Protein AF-A0A8T2J9S4-F1 (afdb_monomer)

InterPro domains:
  IPR022879 V-type ATP synthase regulatory subunit B/beta [PTHR43389] (1-87)
  IPR055190 ATP synthase A/B type, C-terminal domain [PF22919] (1-82)

Radius of gyration: 14.93 Å; Cα contacts (8 Å, |Δi|>4): 48; chains: 1; bounding box: 46×27×33 Å

Structure (mmCIF, N/CA/C/O backbone):
data_AF-A0A8T2J9S4-F1
#
_entry.id   AF-A0A8T2J9S4-F1
#
loop_
_atom_site.group_PDB
_atom_site.id
_atom_site.type_symbol
_atom_site.label_atom_id
_atom_site.label_alt_id
_atom_site.label_comp_id
_atom_site.label_asym_id
_atom_site.label_entity_id
_atom_site.label_seq_id
_atom_site.pdbx_PDB_ins_code
_atom_site.Cartn_x
_atom_site.Cartn_y
_atom_site.Cartn_z
_atom_site.occupancy
_atom_site.B_iso_or_equiv
_atom_site.auth_seq_id
_atom_site.auth_comp_id
_atom_site.auth_asym_id
_atom_site.auth_atom_id
_atom_site.pdbx_PDB_model_num
ATOM 1 N N . TYR A 1 1 ? 1.971 -7.726 3.316 1.00 58.12 1 TYR A N 1
ATOM 2 C CA . TYR A 1 1 ? 3.423 -7.905 3.538 1.00 58.12 1 TYR A CA 1
ATOM 3 C C . TYR A 1 1 ? 4.204 -8.039 2.231 1.00 58.12 1 TYR A C 1
ATOM 5 O O . TYR A 1 1 ? 5.076 -7.220 1.997 1.00 58.12 1 TYR A O 1
ATOM 13 N N . ALA A 1 2 ? 3.870 -8.985 1.341 1.00 69.00 2 ALA A N 1
ATOM 14 C CA . ALA A 1 2 ? 4.633 -9.205 0.101 1.00 69.00 2 ALA A CA 1
ATOM 15 C C . ALA A 1 2 ? 4.769 -7.966 -0.810 1.00 69.00 2 ALA A C 1
ATOM 17 O O . ALA A 1 2 ? 5.887 -7.609 -1.155 1.00 69.00 2 ALA A O 1
ATOM 18 N N . CYS A 1 3 ? 3.674 -7.264 -1.126 1.00 69.44 3 CYS A N 1
ATOM 19 C CA . CYS A 1 3 ? 3.738 -6.070 -1.987 1.00 69.44 3 CYS A CA 1
ATOM 20 C C . CYS A 1 3 ? 4.520 -4.910 -1.352 1.00 69.44 3 CYS A C 1
ATOM 22 O O . CYS A 1 3 ? 5.142 -4.128 -2.056 1.00 69.44 3 CYS A O 1
ATOM 24 N N . TYR A 1 4 ? 4.515 -4.818 -0.019 1.00 72.94 4 TYR A N 1
ATOM 25 C CA . TYR A 1 4 ? 5.266 -3.799 0.714 1.00 72.94 4 TYR A CA 1
ATOM 26 C C . TYR A 1 4 ? 6.774 -4.085 0.699 1.00 72.94 4 TYR A C 1
ATOM 28 O O . TYR A 1 4 ? 7.568 -3.177 0.484 1.00 72.94 4 TYR A O 1
ATOM 36 N N . ALA A 1 5 ? 7.170 -5.351 0.875 1.00 78.12 5 ALA A N 1
ATOM 37 C CA . ALA A 1 5 ? 8.571 -5.758 0.783 1.00 78.12 5 ALA A CA 1
ATOM 38 C C . ALA A 1 5 ? 9.133 -5.525 -0.628 1.00 78.12 5 ALA A C 1
ATOM 40 O O . ALA A 1 5 ? 10.200 -4.937 -0.763 1.00 78.12 5 ALA A O 1
ATOM 41 N N . ILE A 1 6 ? 8.374 -5.905 -1.664 1.00 79.62 6 ILE A N 1
ATOM 42 C CA . ILE A 1 6 ? 8.740 -5.651 -3.064 1.00 79.62 6 ILE A CA 1
ATOM 43 C C . ILE A 1 6 ? 8.834 -4.142 -3.316 1.00 79.62 6 ILE A C 1
ATOM 45 O O . ILE A 1 6 ? 9.844 -3.677 -3.821 1.00 79.62 6 ILE A O 1
ATOM 49 N N . GLY A 1 7 ? 7.846 -3.352 -2.884 1.00 81.06 7 GLY A N 1
ATOM 50 C CA . GLY A 1 7 ? 7.878 -1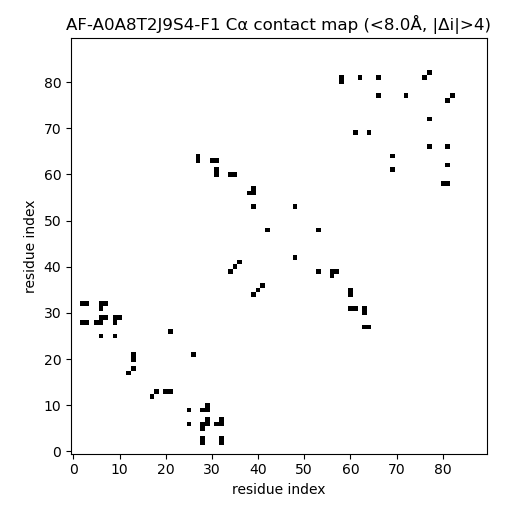.899 -3.067 1.00 81.06 7 GLY A CA 1
ATOM 51 C C . GLY A 1 7 ? 9.066 -1.209 -2.384 1.00 81.06 7 GLY A C 1
ATOM 52 O O . GLY A 1 7 ? 9.617 -0.272 -2.952 1.00 81.06 7 GLY A O 1
ATOM 53 N N . LYS A 1 8 ? 9.509 -1.673 -1.204 1.00 81.12 8 LYS A N 1
ATOM 54 C CA . LYS A 1 8 ? 10.727 -1.161 -0.542 1.00 81.12 8 LYS A CA 1
ATOM 55 C C . LYS A 1 8 ? 11.995 -1.494 -1.333 1.00 81.12 8 LYS A C 1
ATOM 57 O O . LYS A 1 8 ? 12.865 -0.635 -1.450 1.00 81.12 8 LYS A O 1
ATOM 62 N N . ASP A 1 9 ? 12.089 -2.708 -1.8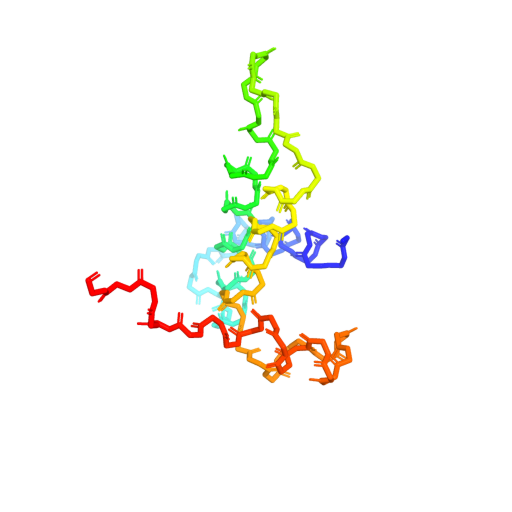71 1.00 83.38 9 ASP A N 1
ATOM 63 C CA . ASP A 1 9 ? 13.230 -3.143 -2.686 1.00 83.38 9 ASP A CA 1
ATOM 64 C C . ASP A 1 9 ? 13.302 -2.349 -3.997 1.00 83.38 9 ASP A C 1
ATOM 66 O O . ASP A 1 9 ? 14.329 -1.763 -4.329 1.00 83.38 9 ASP A O 1
ATOM 70 N N . VAL A 1 10 ? 12.155 -2.186 -4.658 1.00 83.88 10 VAL A N 1
ATOM 71 C CA . VAL A 1 10 ? 11.994 -1.362 -5.860 1.00 83.88 10 VAL A CA 1
ATOM 72 C C . VAL A 1 10 ? 12.298 0.114 -5.582 1.00 83.88 10 VAL A C 1
ATOM 74 O O . VAL A 1 10 ? 12.922 0.786 -6.400 1.00 83.88 10 VAL A O 1
ATOM 77 N N . GLN A 1 11 ? 11.919 0.641 -4.414 1.00 84.44 11 GLN A N 1
ATOM 78 C CA . GLN A 1 11 ? 12.263 2.005 -4.006 1.00 84.44 11 GLN A CA 1
ATOM 79 C C . GLN A 1 11 ? 13.772 2.192 -3.821 1.00 84.44 11 GLN A C 1
ATOM 81 O O . GLN A 1 11 ? 14.315 3.215 -4.243 1.00 84.44 11 GLN A O 1
ATOM 86 N N . ALA A 1 12 ? 14.451 1.216 -3.216 1.00 85.62 12 ALA A N 1
ATOM 87 C CA . ALA A 1 12 ? 15.904 1.227 -3.101 1.00 85.62 12 ALA A CA 1
ATOM 88 C C . ALA A 1 12 ? 16.566 1.113 -4.483 1.00 85.62 12 ALA A C 1
ATOM 90 O O . ALA A 1 12 ? 17.479 1.877 -4.788 1.00 85.62 12 ALA A O 1
ATOM 91 N N . MET A 1 13 ? 16.053 0.233 -5.346 1.00 83.75 13 MET A N 1
ATOM 92 C CA . MET A 1 13 ? 16.515 0.073 -6.722 1.00 83.75 13 MET A CA 1
ATOM 93 C C . MET A 1 13 ? 16.366 1.383 -7.504 1.00 83.75 13 MET A C 1
ATOM 95 O O . MET A 1 13 ? 17.346 1.871 -8.059 1.00 83.75 13 MET A O 1
ATOM 99 N N . LYS A 1 14 ? 15.204 2.042 -7.438 1.00 84.88 14 LYS A N 1
ATOM 100 C CA . LYS A 1 14 ? 14.968 3.365 -8.037 1.00 84.88 14 LYS A CA 1
ATOM 101 C C . LYS A 1 14 ? 15.995 4.409 -7.606 1.00 84.88 14 LYS A C 1
ATOM 103 O O . LYS A 1 14 ? 16.441 5.195 -8.437 1.00 84.88 14 LYS A O 1
ATOM 108 N N . ALA A 1 15 ? 16.364 4.436 -6.327 1.00 84.38 15 ALA A N 1
ATOM 109 C CA . ALA A 1 15 ? 17.350 5.386 -5.817 1.00 84.38 15 ALA A CA 1
ATOM 110 C C . ALA A 1 15 ? 18.774 5.121 -6.345 1.00 84.38 15 ALA A C 1
ATOM 112 O O . ALA A 1 15 ? 19.582 6.045 -6.379 1.00 84.38 15 ALA A O 1
ATOM 113 N N . VAL A 1 16 ? 19.078 3.883 -6.754 1.00 86.44 16 VAL A N 1
ATOM 114 C CA . VAL A 1 16 ? 20.404 3.462 -7.236 1.00 86.44 16 VAL A CA 1
ATOM 115 C C . VAL A 1 16 ? 20.519 3.527 -8.762 1.00 86.44 16 VAL A C 1
ATOM 117 O O . VAL A 1 16 ? 21.501 4.065 -9.264 1.00 86.44 16 VAL A O 1
ATOM 120 N N . VAL A 1 17 ? 19.545 2.984 -9.503 1.00 83.00 17 VAL A N 1
ATOM 121 C CA . VAL A 1 17 ? 19.583 2.883 -10.979 1.00 83.00 17 VAL A CA 1
ATOM 122 C C . VAL A 1 17 ? 18.768 3.958 -11.710 1.00 83.00 17 VAL A C 1
ATOM 124 O O . VAL A 1 17 ? 18.944 4.123 -12.913 1.00 83.00 17 VAL A O 1
ATOM 127 N N . GLY A 1 18 ? 17.932 4.729 -11.005 1.00 79.50 18 GLY A N 1
ATOM 128 C CA . GLY A 1 18 ? 17.108 5.795 -11.588 1.00 79.50 18 GLY A CA 1
ATOM 129 C C . GLY A 1 18 ? 15.742 5.322 -12.097 1.00 79.50 18 GLY A C 1
ATOM 130 O O . GLY A 1 18 ? 15.506 4.130 -12.279 1.00 79.50 18 GLY A O 1
ATOM 131 N N . GLU A 1 19 ? 14.819 6.272 -12.306 1.00 77.06 19 GLU A N 1
ATOM 132 C CA . GLU A 1 19 ? 13.410 5.992 -12.648 1.00 77.06 19 GLU A CA 1
ATOM 133 C C . GLU A 1 19 ? 13.238 5.300 -14.018 1.00 77.06 19 GLU A C 1
ATOM 135 O O . GLU A 1 19 ? 12.286 4.558 -14.232 1.00 77.06 19 GLU A O 1
ATOM 140 N N . GLU A 1 20 ? 14.202 5.491 -14.918 1.00 78.56 20 GLU A N 1
ATOM 141 C CA . GLU A 1 20 ? 14.185 4.982 -16.295 1.00 78.56 20 GLU A CA 1
ATOM 142 C C . GLU A 1 20 ? 14.494 3.480 -16.403 1.00 78.56 20 GLU A C 1
ATOM 144 O O . GLU A 1 20 ? 14.171 2.855 -17.410 1.00 78.56 20 GLU A O 1
ATOM 149 N N . ALA A 1 21 ? 15.112 2.890 -15.375 1.00 81.69 21 ALA A N 1
ATOM 150 C CA . ALA A 1 21 ? 15.458 1.468 -15.344 1.00 81.69 21 ALA A CA 1
ATOM 151 C C . ALA A 1 21 ? 14.323 0.576 -14.807 1.00 81.69 21 ALA A C 1
ATOM 153 O O . ALA A 1 21 ? 14.463 -0.647 -14.790 1.00 81.69 21 ALA A O 1
ATOM 154 N N . LEU A 1 22 ? 13.221 1.172 -14.339 1.00 80.75 22 LEU A N 1
ATOM 155 C CA . LEU A 1 22 ? 12.118 0.444 -13.715 1.00 80.75 22 LEU A CA 1
ATOM 156 C C . LEU A 1 22 ? 11.095 -0.027 -14.740 1.00 80.75 22 LEU A C 1
ATOM 158 O O . LEU A 1 22 ? 10.761 0.673 -15.697 1.00 80.75 22 LEU A O 1
ATOM 162 N N . THR A 1 23 ? 10.553 -1.218 -14.503 1.00 83.62 23 THR A N 1
ATOM 163 C CA . THR A 1 23 ? 9.460 -1.747 -15.316 1.00 83.62 23 THR A CA 1
ATOM 164 C C . THR A 1 23 ? 8.125 -1.106 -14.934 1.00 83.62 23 THR A C 1
ATOM 166 O O . THR A 1 23 ? 7.970 -0.490 -13.878 1.00 83.62 23 THR A O 1
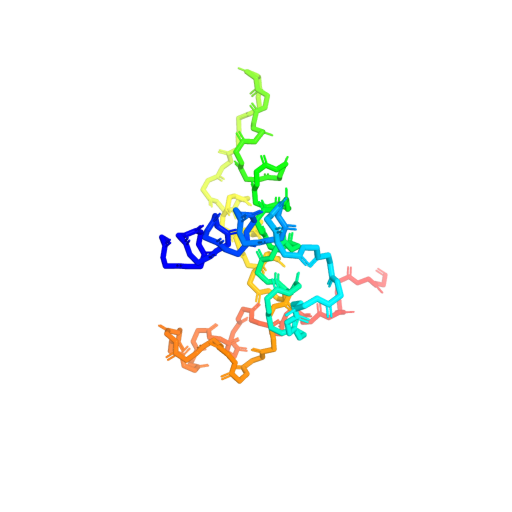ATOM 169 N N . SER A 1 24 ? 7.116 -1.264 -15.790 1.00 82.44 24 SER A N 1
ATOM 170 C CA . SER A 1 24 ? 5.761 -0.785 -15.499 1.00 82.44 24 SER A CA 1
ATOM 171 C C . SER A 1 24 ? 5.201 -1.386 -14.202 1.00 82.44 24 SER A C 1
ATOM 173 O O . SER A 1 24 ? 4.536 -0.685 -13.443 1.00 82.44 24 SER A O 1
ATOM 175 N N . ASP A 1 25 ? 5.516 -2.651 -13.913 1.00 82.50 25 ASP A N 1
ATOM 176 C CA . ASP A 1 25 ? 5.146 -3.317 -12.663 1.00 82.50 25 ASP A CA 1
ATOM 177 C C . ASP A 1 25 ? 5.843 -2.690 -11.448 1.00 82.50 25 ASP A C 1
ATOM 179 O O . ASP A 1 25 ? 5.206 -2.438 -10.424 1.00 82.50 25 ASP A O 1
ATOM 183 N N . ASP A 1 26 ? 7.134 -2.379 -11.560 1.00 83.38 26 ASP A N 1
ATOM 184 C CA . ASP A 1 26 ? 7.901 -1.725 -10.496 1.00 83.38 26 ASP A CA 1
ATOM 185 C C . ASP A 1 26 ? 7.340 -0.339 -10.146 1.00 83.38 26 ASP A C 1
ATOM 187 O O . ASP A 1 26 ? 7.200 0.015 -8.970 1.00 83.38 26 ASP A O 1
ATOM 191 N N . LEU A 1 27 ? 6.952 0.437 -11.160 1.00 83.44 27 LEU A N 1
ATOM 192 C CA . LEU A 1 27 ? 6.303 1.734 -10.965 1.00 83.44 27 LEU A CA 1
ATOM 193 C C . LEU A 1 27 ? 4.971 1.595 -10.212 1.00 83.44 27 LEU A C 1
ATOM 195 O O . LEU A 1 27 ? 4.690 2.397 -9.318 1.00 83.44 27 LEU A O 1
ATOM 199 N N . LEU A 1 28 ? 4.188 0.548 -10.497 1.00 84.25 28 LEU A N 1
ATOM 200 C CA . LEU A 1 28 ? 2.960 0.242 -9.754 1.00 84.25 28 LEU A CA 1
ATOM 201 C C . LEU A 1 28 ? 3.253 -0.109 -8.290 1.00 84.25 28 LEU A C 1
ATOM 203 O O . LEU A 1 28 ? 2.551 0.367 -7.396 1.00 84.25 28 LEU A O 1
ATOM 207 N N . TYR A 1 29 ? 4.302 -0.893 -8.014 1.00 83.69 29 TYR A N 1
ATOM 208 C CA . TYR A 1 29 ? 4.717 -1.200 -6.639 1.00 83.69 29 TYR A CA 1
ATOM 209 C C . TYR A 1 29 ? 5.175 0.042 -5.872 1.00 83.69 29 TYR A C 1
ATOM 211 O O . TYR A 1 29 ? 4.853 0.182 -4.690 1.00 83.69 29 TYR A O 1
ATOM 219 N N . LEU A 1 30 ? 5.887 0.953 -6.532 1.00 85.00 30 LEU A N 1
ATOM 220 C CA . LEU A 1 30 ? 6.292 2.242 -5.972 1.00 85.00 30 LEU A CA 1
ATOM 221 C C . LEU A 1 30 ? 5.095 3.134 -5.642 1.00 85.00 30 LEU A C 1
ATOM 223 O O . LEU A 1 30 ? 5.034 3.697 -4.546 1.00 85.00 30 LEU A O 1
ATOM 227 N N . GLU A 1 31 ? 4.140 3.253 -6.566 1.00 84.44 31 GLU A N 1
ATOM 228 C CA . GLU A 1 31 ? 2.925 4.034 -6.339 1.00 84.44 31 GLU A CA 1
ATOM 229 C C . GLU A 1 31 ? 2.096 3.432 -5.198 1.00 84.44 31 GLU A C 1
ATOM 231 O O . GLU A 1 31 ? 1.663 4.151 -4.292 1.00 84.44 31 GLU A O 1
ATOM 236 N N . PHE A 1 32 ? 1.940 2.106 -5.192 1.00 85.44 32 PHE A N 1
ATOM 237 C CA . PHE A 1 32 ? 1.300 1.385 -4.099 1.00 85.44 32 PHE A CA 1
ATOM 238 C C . PHE A 1 32 ? 1.984 1.675 -2.763 1.00 85.44 32 PHE A C 1
ATOM 240 O O . PHE A 1 32 ? 1.295 1.980 -1.792 1.00 85.44 32 PHE A O 1
ATOM 247 N N . LEU A 1 33 ? 3.318 1.615 -2.703 1.00 84.31 33 LEU A N 1
ATOM 248 C CA . LEU A 1 33 ? 4.072 1.862 -1.476 1.00 84.31 33 LEU A CA 1
ATOM 249 C C . LEU A 1 33 ? 3.841 3.288 -0.961 1.00 84.31 33 LEU A C 1
ATOM 251 O O . LEU A 1 33 ? 3.519 3.463 0.213 1.00 84.31 33 LEU A O 1
ATOM 255 N N . GLN A 1 34 ? 3.931 4.297 -1.833 1.00 84.50 34 GLN A N 1
ATOM 256 C CA . GLN A 1 34 ? 3.691 5.687 -1.439 1.00 84.50 34 GLN A CA 1
ATOM 257 C C . GLN A 1 34 ? 2.270 5.909 -0.926 1.00 84.50 34 GLN A C 1
ATOM 259 O O . GLN A 1 34 ? 2.079 6.566 0.101 1.00 84.50 34 GLN A O 1
ATOM 264 N N . LYS A 1 35 ? 1.263 5.382 -1.633 1.00 84.44 35 LYS A N 1
ATOM 265 C CA . LYS A 1 35 ? -0.129 5.506 -1.193 1.00 84.44 35 LYS A CA 1
ATOM 266 C C . LYS A 1 35 ? -0.382 4.703 0.079 1.00 84.44 35 LYS A C 1
ATOM 268 O O . LYS A 1 35 ? -1.134 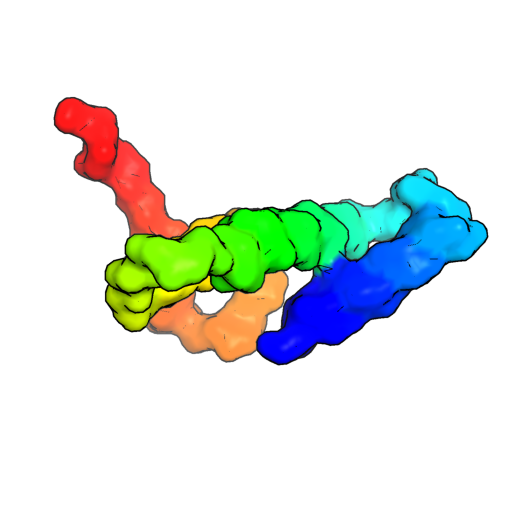5.157 0.929 1.00 84.44 35 LYS A O 1
ATOM 273 N N . PHE A 1 36 ? 0.274 3.564 0.272 1.00 83.38 36 PHE A N 1
ATOM 274 C CA . PHE A 1 36 ? 0.189 2.802 1.515 1.00 83.38 36 PHE A CA 1
ATOM 275 C C . PHE A 1 36 ? 0.798 3.581 2.692 1.00 83.38 36 PHE A C 1
ATOM 277 O O . PHE A 1 36 ? 0.143 3.740 3.717 1.00 83.38 36 PHE A O 1
ATOM 284 N N . GLU A 1 37 ? 1.999 4.150 2.559 1.00 82.62 37 GLU A N 1
ATOM 285 C CA . GLU A 1 37 ? 2.605 4.947 3.637 1.00 82.62 37 GLU A CA 1
ATOM 286 C C . GLU A 1 37 ? 1.770 6.207 3.953 1.00 82.62 37 GLU A C 1
ATOM 288 O O . GLU A 1 37 ? 1.534 6.516 5.121 1.00 82.62 37 GLU A O 1
ATOM 293 N N . LYS A 1 38 ? 1.237 6.897 2.936 1.00 81.50 38 LYS A N 1
ATOM 294 C CA . LYS A 1 38 ? 0.420 8.108 3.137 1.00 81.50 38 LYS A CA 1
ATOM 295 C C . LYS A 1 38 ? -1.013 7.850 3.584 1.00 81.50 38 LYS A C 1
ATOM 297 O O . LYS A 1 38 ? -1.559 8.655 4.322 1.00 81.50 38 LYS A O 1
ATOM 302 N N . SER A 1 39 ? -1.660 6.803 3.089 1.00 76.06 39 SER A N 1
ATOM 303 C CA . SER A 1 39 ? -3.085 6.573 3.338 1.00 76.06 39 SER A CA 1
ATOM 304 C C . SER A 1 39 ? -3.320 5.498 4.378 1.00 76.06 39 SER A C 1
ATOM 306 O O . SER A 1 39 ? -4.304 5.607 5.093 1.00 76.06 39 SER A O 1
ATOM 308 N N . PHE A 1 40 ? -2.462 4.483 4.487 1.00 74.00 40 PHE A N 1
ATOM 309 C CA . PHE A 1 40 ? -2.627 3.383 5.441 1.00 74.00 40 PHE A CA 1
ATOM 310 C C . PHE A 1 40 ? -1.852 3.626 6.742 1.00 74.00 40 PHE A C 1
ATOM 312 O O . PHE A 1 40 ? -2.420 3.446 7.813 1.00 74.00 40 PHE A O 1
ATOM 319 N N . ILE A 1 41 ? -0.587 4.062 6.661 1.00 75.69 41 ILE A N 1
ATOM 320 C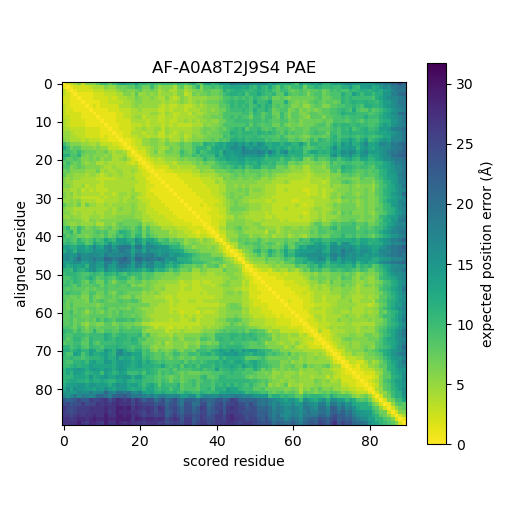 CA . ILE A 1 41 ? 0.263 4.281 7.848 1.00 75.69 41 ILE A CA 1
ATOM 321 C C . ILE A 1 41 ? 0.009 5.644 8.493 1.00 75.69 41 ILE A C 1
ATOM 323 O O . ILE A 1 41 ? -0.008 5.733 9.719 1.00 75.69 41 ILE A O 1
ATOM 327 N N . ALA A 1 42 ? -0.197 6.701 7.700 1.00 71.75 42 ALA A N 1
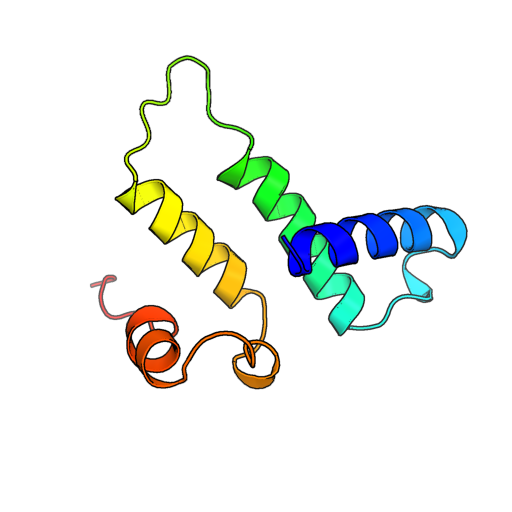ATOM 328 C CA . ALA A 1 42 ? -0.496 8.025 8.241 1.00 71.75 42 ALA A CA 1
ATOM 329 C C . ALA A 1 42 ? -1.949 8.104 8.752 1.00 71.75 42 ALA A C 1
ATOM 331 O O . ALA A 1 42 ? -2.819 8.731 8.153 1.00 71.75 42 ALA A O 1
ATOM 332 N N . GLN A 1 43 ? -2.214 7.438 9.873 1.00 71.50 43 GLN A N 1
ATOM 333 C CA . GLN A 1 43 ? -3.334 7.753 10.750 1.00 71.50 43 GLN A CA 1
ATOM 334 C C . GLN A 1 43 ? -2.904 8.896 11.668 1.00 71.50 43 GLN A C 1
ATOM 336 O O . GLN A 1 43 ? -1.843 8.849 12.295 1.00 71.50 43 GLN A O 1
ATOM 341 N N . GLY A 1 44 ? -3.715 9.951 11.728 1.00 70.88 44 GLY A N 1
ATOM 342 C CA . GLY A 1 44 ? -3.509 11.014 12.703 1.00 70.88 44 GLY A CA 1
ATOM 343 C C . GLY A 1 44 ? -3.681 10.474 14.130 1.00 70.88 44 GLY A C 1
ATOM 344 O O . GLY A 1 44 ? -4.447 9.537 14.339 1.00 70.88 44 GLY A O 1
ATOM 345 N N . PRO A 1 45 ? -3.040 11.078 15.143 1.00 65.25 45 PRO A N 1
ATOM 346 C CA . PRO A 1 45 ? -3.181 10.657 16.544 1.00 65.25 45 PRO A CA 1
ATOM 347 C C . PRO A 1 45 ? -4.622 10.745 17.090 1.00 65.25 45 PRO A C 1
ATOM 349 O O . PRO A 1 45 ? -4.901 10.208 18.156 1.00 65.25 45 PRO A O 1
ATOM 352 N N . TYR A 1 46 ? -5.531 11.400 16.361 1.00 72.12 46 TYR A N 1
ATOM 353 C CA . TYR A 1 46 ? -6.962 11.513 16.667 1.00 72.12 46 TYR A CA 1
ATOM 354 C C . TYR A 1 46 ? -7.859 10.786 15.649 1.00 72.12 46 TYR A C 1
ATOM 356 O O . TYR A 1 46 ? -9.081 10.901 15.710 1.00 72.12 46 TYR A O 1
ATOM 364 N N . ASP A 1 47 ? -7.266 10.065 14.697 1.00 66.00 47 ASP A N 1
ATOM 365 C CA . ASP A 1 47 ? -7.981 9.411 13.606 1.00 66.00 47 ASP A CA 1
ATOM 366 C C . ASP A 1 47 ? -8.416 8.013 14.059 1.00 66.00 47 ASP A C 1
ATOM 368 O O . ASP A 1 47 ? -7.660 7.042 14.008 1.00 66.00 47 ASP A O 1
ATOM 372 N N . ASN A 1 48 ? -9.641 7.919 14.577 1.00 68.81 48 ASN A N 1
ATOM 373 C CA . ASN A 1 48 ? -10.182 6.672 15.108 1.00 68.81 48 ASN A CA 1
ATOM 374 C C . ASN A 1 48 ? -10.781 5.829 13.972 1.00 68.81 48 ASN A C 1
ATOM 376 O O . ASN A 1 48 ? -11.995 5.666 13.860 1.00 68.81 48 ASN A O 1
ATOM 380 N N . ARG A 1 49 ? -9.912 5.339 13.087 1.00 74.94 49 ARG A N 1
ATOM 381 C CA . ARG A 1 49 ? -10.318 4.541 11.927 1.00 74.94 49 ARG A CA 1
ATOM 382 C C . ARG A 1 49 ? -10.848 3.184 12.340 1.00 74.94 49 ARG A C 1
ATOM 384 O O . ARG A 1 49 ? -10.212 2.434 13.082 1.00 74.94 49 ARG A O 1
ATOM 391 N N . THR A 1 50 ? -11.986 2.826 11.768 1.00 80.25 50 THR A N 1
ATOM 392 C CA . THR A 1 50 ? -12.558 1.496 11.964 1.00 80.25 50 THR A CA 1
ATOM 393 C C . THR A 1 50 ? -11.834 0.443 11.114 1.00 80.25 50 THR A C 1
ATOM 395 O O . THR A 1 50 ? -11.154 0.743 10.125 1.00 80.25 50 THR A O 1
ATOM 398 N N . VAL A 1 51 ? -12.001 -0.834 11.477 1.00 80.06 51 VAL A N 1
ATOM 399 C CA . VAL A 1 51 ? -11.472 -1.967 10.692 1.00 80.06 51 VAL A CA 1
ATOM 400 C C . VAL A 1 51 ? -12.009 -1.940 9.254 1.00 80.06 51 VAL A C 1
ATOM 402 O O . VAL A 1 51 ? -11.273 -2.260 8.324 1.00 80.06 51 VAL A O 1
ATOM 405 N N . TYR A 1 52 ? -13.254 -1.494 9.056 1.00 80.25 52 TYR A N 1
ATOM 406 C CA . TYR A 1 52 ? -13.884 -1.380 7.739 1.00 80.25 52 TYR A CA 1
ATOM 407 C C . TYR A 1 52 ? -13.248 -0.299 6.865 1.00 80.25 52 TYR A C 1
ATOM 409 O O . TYR A 1 52 ? -12.965 -0.560 5.702 1.00 80.25 52 TYR A O 1
ATOM 417 N N . GLU A 1 53 ? -12.960 0.883 7.414 1.00 80.56 53 GLU A N 1
ATOM 418 C CA . GLU A 1 53 ? -12.262 1.943 6.670 1.00 80.56 53 GLU A CA 1
ATOM 419 C C . GLU A 1 53 ? -10.840 1.525 6.300 1.00 80.56 53 GLU A C 1
ATOM 421 O O . GLU A 1 53 ? -10.373 1.765 5.189 1.00 80.56 53 GLU A O 1
ATOM 426 N N . THR A 1 54 ? -10.160 0.834 7.214 1.00 81.44 54 THR A N 1
ATOM 427 C CA . THR A 1 54 ? -8.815 0.305 6.965 1.00 81.44 54 THR A CA 1
ATOM 428 C C . THR A 1 54 ? -8.829 -0.753 5.855 1.00 81.44 54 THR A C 1
ATOM 430 O O . THR A 1 54 ? -7.969 -0.740 4.972 1.00 81.44 54 THR A O 1
ATOM 433 N N . LEU A 1 55 ? -9.826 -1.645 5.859 1.00 81.62 55 LEU A N 1
ATOM 434 C CA . LEU A 1 55 ? -10.066 -2.604 4.777 1.00 81.62 55 LEU A CA 1
ATOM 4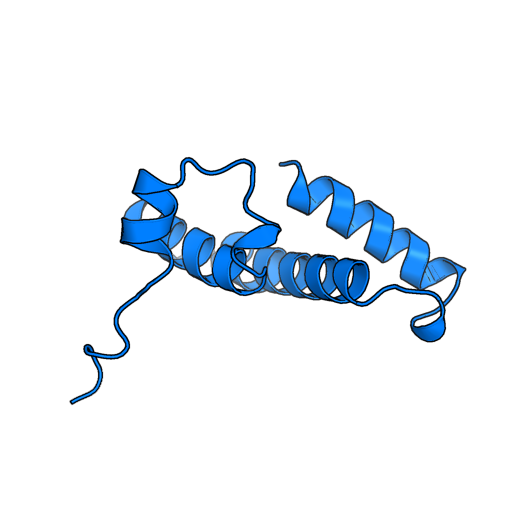35 C C . LEU A 1 55 ? -10.376 -1.898 3.455 1.00 81.62 55 LEU A C 1
ATOM 437 O O . LEU A 1 55 ? -9.851 -2.307 2.421 1.00 81.62 55 LEU A O 1
ATOM 441 N N . ASP A 1 56 ? -11.176 -0.832 3.481 1.00 81.56 56 ASP A N 1
ATOM 442 C CA . ASP A 1 56 ? -11.541 -0.079 2.284 1.00 81.56 56 ASP A CA 1
ATOM 443 C C . ASP A 1 56 ? -10.326 0.555 1.606 1.00 81.56 56 ASP A C 1
ATOM 445 O O . ASP A 1 56 ? -10.128 0.411 0.399 1.00 81.56 56 ASP A O 1
ATOM 449 N N . ILE A 1 57 ? -9.462 1.182 2.405 1.00 82.38 57 ILE A N 1
ATOM 450 C CA . ILE A 1 57 ? -8.197 1.755 1.942 1.00 82.38 57 ILE A CA 1
ATOM 451 C C . ILE A 1 57 ? -7.295 0.648 1.397 1.00 82.38 57 ILE A C 1
ATOM 453 O O . ILE A 1 57 ? -6.716 0.797 0.324 1.00 82.38 57 ILE A O 1
ATOM 457 N N . GLY A 1 58 ? -7.218 -0.498 2.080 1.00 80.94 58 GLY A N 1
ATOM 458 C CA . GLY A 1 58 ? -6.501 -1.672 1.582 1.00 80.94 58 GLY A CA 1
ATOM 459 C C . GLY A 1 58 ? -6.974 -2.100 0.189 1.00 80.94 58 GLY A C 1
ATOM 460 O O . GLY A 1 58 ? -6.152 -2.322 -0.700 1.00 80.94 58 GLY A O 1
ATOM 461 N N . TRP A 1 59 ? -8.288 -2.143 -0.039 1.00 79.44 59 TRP A N 1
ATOM 462 C CA . TRP A 1 59 ? -8.870 -2.455 -1.346 1.00 79.44 59 TRP A CA 1
ATOM 463 C C . TRP A 1 59 ? -8.603 -1.380 -2.398 1.00 79.44 59 TRP A C 1
ATOM 465 O O . TRP A 1 59 ? -8.274 -1.722 -3.534 1.00 79.44 59 TRP A O 1
ATOM 475 N N . GLN A 1 60 ? -8.682 -0.096 -2.043 1.00 81.12 60 GLN A N 1
ATOM 476 C CA . GLN A 1 60 ? -8.313 0.996 -2.950 1.00 81.12 60 GLN A CA 1
ATOM 477 C C . GLN A 1 60 ? -6.854 0.885 -3.404 1.00 81.12 60 GLN A C 1
ATOM 479 O O . GLN A 1 60 ? -6.557 1.097 -4.578 1.00 81.12 60 GLN A O 1
ATOM 484 N N . LEU A 1 61 ? -5.951 0.501 -2.500 1.00 81.75 61 LEU A N 1
ATOM 485 C CA . LEU A 1 61 ? -4.545 0.281 -2.824 1.00 81.75 61 LEU A CA 1
ATOM 486 C C . LEU A 1 61 ? -4.351 -0.958 -3.712 1.00 81.75 61 LEU A C 1
ATOM 488 O O . LEU A 1 61 ? -3.552 -0.930 -4.643 1.00 81.75 61 LEU A O 1
ATOM 492 N N . LEU A 1 62 ? -5.109 -2.034 -3.480 1.00 78.94 62 LEU A N 1
ATOM 493 C CA . LEU A 1 62 ? -5.064 -3.237 -4.321 1.00 78.94 62 LEU A CA 1
ATOM 494 C C . LEU A 1 62 ? -5.559 -2.990 -5.754 1.00 78.94 62 LEU A C 1
ATOM 496 O O . LEU A 1 62 ? -5.104 -3.676 -6.666 1.00 78.94 62 LEU A O 1
ATOM 500 N N . ARG A 1 63 ? -6.436 -2.003 -5.976 1.00 78.19 63 ARG A N 1
ATOM 501 C CA . ARG A 1 63 ? -6.920 -1.619 -7.318 1.00 78.19 63 ARG A CA 1
ATOM 502 C C . ARG A 1 63 ? -5.886 -0.940 -8.205 1.00 78.19 63 ARG A C 1
ATOM 504 O O . ARG A 1 63 ? -6.110 -0.860 -9.407 1.00 78.19 63 ARG A O 1
ATOM 511 N N . ILE A 1 64 ? -4.78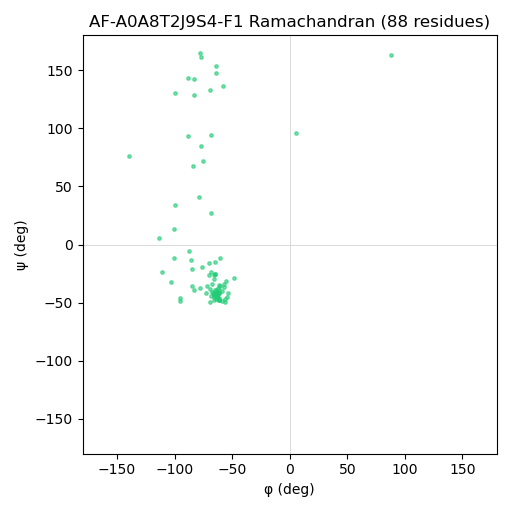4 -0.463 -7.633 1.00 82.44 64 ILE A N 1
ATOM 512 C CA . ILE A 1 64 ? -3.652 0.067 -8.406 1.00 82.44 64 ILE A CA 1
ATOM 513 C C . ILE A 1 64 ? -3.080 -1.048 -9.289 1.00 82.44 64 ILE A C 1
ATOM 515 O O . ILE A 1 64 ? -2.688 -0.807 -10.425 1.00 82.44 64 ILE A O 1
ATOM 519 N N . PHE A 1 65 ? -3.096 -2.288 -8.792 1.00 79.88 65 PHE A N 1
ATOM 520 C CA . PHE A 1 65 ? -2.659 -3.440 -9.561 1.00 79.88 65 PHE A CA 1
ATOM 521 C C . PHE A 1 65 ? -3.775 -3.963 -10.476 1.00 79.88 65 PHE A C 1
ATOM 523 O O . PHE A 1 65 ? -4.946 -4.040 -10.073 1.00 79.88 65 PHE A O 1
ATOM 530 N N . PRO A 1 66 ? -3.432 -4.406 -11.696 1.00 77.88 66 PRO A N 1
ATOM 531 C CA . PRO A 1 66 ? -4.377 -5.105 -12.548 1.00 77.88 66 PRO A CA 1
ATOM 532 C C . PRO A 1 66 ? -4.800 -6.427 -11.894 1.00 77.88 66 PRO A C 1
ATOM 534 O O . PRO A 1 66 ? -4.013 -7.098 -11.220 1.00 77.88 66 PRO A O 1
ATOM 537 N N . LYS A 1 67 ? -6.047 -6.843 -12.144 1.00 72.38 67 LYS A N 1
ATOM 538 C CA . LYS A 1 67 ? -6.622 -8.114 -11.656 1.00 72.38 67 LYS A CA 1
ATOM 539 C C . LYS A 1 67 ? -5.723 -9.333 -11.903 1.00 72.38 67 LYS A C 1
ATOM 541 O O . LYS A 1 67 ? -5.746 -10.287 -11.134 1.00 72.38 67 LYS A O 1
ATOM 546 N N . GLU A 1 68 ? -4.913 -9.287 -12.957 1.00 75.12 68 GLU A N 1
ATOM 547 C CA . GLU A 1 68 ? -3.990 -10.349 -13.362 1.00 75.12 68 GLU A CA 1
ATOM 548 C C . GLU A 1 68 ? -2.798 -10.513 -12.408 1.00 75.12 68 GLU A C 1
ATOM 550 O O . GLU A 1 68 ? -2.262 -11.615 -12.281 1.00 75.12 68 GLU A O 1
ATOM 555 N N . MET A 1 69 ? -2.401 -9.451 -11.698 1.00 73.75 69 MET A N 1
ATOM 556 C CA . MET A 1 69 ? -1.334 -9.491 -10.691 1.00 73.75 69 MET A CA 1
ATOM 557 C C . MET A 1 69 ? -1.823 -9.943 -9.315 1.00 73.75 69 MET A C 1
ATOM 559 O O . MET A 1 69 ? -1.042 -10.455 -8.510 1.00 73.75 69 MET A O 1
ATOM 563 N N . LEU A 1 70 ? -3.123 -9.831 -9.042 1.00 76.12 70 LEU A N 1
ATOM 564 C CA . LEU A 1 70 ? -3.742 -10.197 -7.767 1.00 76.12 70 LEU A CA 1
ATOM 565 C C . LEU A 1 70 ? -3.954 -11.717 -7.617 1.00 76.12 70 LEU A C 1
ATOM 567 O O . LEU A 1 70 ? -4.951 -12.177 -7.069 1.00 76.12 70 LEU A O 1
ATOM 571 N N . LYS A 1 71 ? -2.976 -12.524 -8.041 1.00 70.31 71 LYS A N 1
ATOM 572 C CA . LYS A 1 71 ? -3.029 -14.001 -8.025 1.00 70.31 71 LYS A CA 1
ATOM 573 C C . LYS A 1 71 ? -3.089 -14.605 -6.619 1.00 70.31 71 LYS A C 1
ATOM 575 O O . LYS A 1 71 ? -3.364 -15.789 -6.465 1.00 70.31 71 LYS A O 1
ATOM 580 N N . ARG A 1 72 ? -2.788 -13.805 -5.591 1.00 73.50 72 ARG A N 1
ATOM 581 C CA . ARG A 1 72 ? -2.828 -14.217 -4.179 1.00 73.50 72 ARG A CA 1
ATOM 582 C C . ARG A 1 72 ? -4.207 -14.077 -3.541 1.00 73.50 72 ARG A C 1
ATOM 584 O O . ARG A 1 72 ? -4.395 -14.583 -2.440 1.00 73.50 72 ARG A O 1
ATOM 591 N N . ILE A 1 73 ? -5.134 -13.376 -4.188 1.00 73.19 73 ILE A N 1
ATOM 592 C CA . ILE A 1 73 ? -6.492 -13.192 -3.683 1.00 73.19 73 ILE A CA 1
ATOM 593 C C . ILE A 1 73 ? -7.390 -14.188 -4.424 1.00 73.19 73 ILE A C 1
ATOM 595 O O . ILE A 1 73 ? -7.322 -14.258 -5.653 1.00 73.19 73 ILE A O 1
ATOM 599 N N . PRO A 1 74 ? -8.216 -14.975 -3.716 1.00 77.50 74 PRO A N 1
ATOM 600 C CA . PRO A 1 74 ? -9.157 -15.870 -4.372 1.00 77.50 74 PRO A CA 1
ATOM 601 C C . PRO A 1 74 ? -10.088 -15.075 -5.290 1.00 77.50 74 PRO A C 1
ATOM 603 O O . PRO A 1 74 ? -10.591 -14.013 -4.916 1.00 77.50 74 PRO A O 1
ATOM 606 N N . GLN A 1 75 ? -10.326 -15.606 -6.493 1.00 74.56 75 GLN A N 1
ATOM 607 C CA . GLN A 1 75 ? -11.132 -14.934 -7.516 1.00 74.56 75 GLN A CA 1
ATOM 608 C C . GLN A 1 75 ? -12.532 -14.567 -7.015 1.00 74.56 75 GLN A C 1
ATOM 610 O O . GLN A 1 75 ? -13.047 -13.537 -7.424 1.00 74.56 75 GLN A O 1
ATOM 615 N N . SER A 1 76 ? -13.115 -15.346 -6.098 1.00 76.31 76 SER A N 1
ATOM 616 C CA . SER A 1 76 ? -14.413 -15.044 -5.484 1.00 76.31 76 SER A CA 1
ATOM 617 C C . SER A 1 76 ? -14.398 -13.722 -4.710 1.00 76.31 76 SER A C 1
ATOM 619 O O . SER A 1 76 ? -15.251 -12.873 -4.930 1.00 76.31 76 SER A O 1
ATOM 621 N N . THR A 1 77 ? -13.392 -13.499 -3.859 1.00 74.56 77 THR A N 1
ATOM 622 C CA . THR A 1 77 ? -13.247 -12.242 -3.105 1.00 74.56 77 THR A CA 1
ATOM 623 C C . THR A 1 77 ? -12.815 -11.100 -4.018 1.00 74.56 77 THR A C 1
ATOM 625 O O . THR A 1 77 ? -13.254 -9.967 -3.858 1.00 74.56 77 THR A O 1
ATOM 628 N N . LEU A 1 78 ? -11.976 -11.384 -5.016 1.00 75.88 78 LEU A N 1
ATOM 629 C CA . LEU A 1 78 ? -11.588 -10.380 -5.999 1.00 75.88 78 LEU A CA 1
ATOM 630 C C . LEU A 1 78 ? -12.800 -9.921 -6.819 1.00 75.88 78 LEU A C 1
ATOM 632 O O . LEU A 1 78 ? -12.992 -8.728 -6.986 1.00 75.88 78 LEU A O 1
ATOM 636 N N . ALA A 1 79 ? -13.660 -10.828 -7.272 1.00 72.88 79 ALA A N 1
ATOM 637 C CA . ALA A 1 79 ? -14.876 -10.484 -8.003 1.00 72.88 79 ALA A CA 1
ATOM 638 C C . ALA A 1 79 ? -15.892 -9.701 -7.156 1.00 72.88 79 ALA A C 1
ATOM 640 O O . ALA A 1 79 ? -16.673 -8.948 -7.718 1.00 72.88 79 ALA A O 1
ATOM 641 N N . GLU A 1 80 ? -15.873 -9.846 -5.831 1.00 71.94 80 GLU A N 1
ATOM 642 C CA . GLU A 1 80 ? -16.786 -9.138 -4.927 1.00 71.94 80 GLU A CA 1
ATOM 643 C C . GLU A 1 80 ? -16.280 -7.733 -4.550 1.00 71.94 80 GLU A C 1
ATOM 645 O O . GLU A 1 80 ? -17.066 -6.795 -4.453 1.00 71.94 80 GLU A O 1
ATOM 650 N N . PHE A 1 81 ? -14.963 -7.553 -4.391 1.00 68.31 81 PHE A N 1
ATOM 651 C CA . PHE A 1 81 ? -14.379 -6.300 -3.885 1.00 68.31 81 PHE A CA 1
ATOM 652 C C . PHE A 1 81 ? -13.584 -5.485 -4.924 1.00 68.31 81 PHE A C 1
ATOM 654 O O . PHE A 1 81 ? -13.416 -4.266 -4.776 1.00 68.31 81 PHE A O 1
ATOM 661 N N . TYR A 1 82 ? -13.071 -6.123 -5.981 1.00 67.00 82 TYR A N 1
ATOM 662 C CA . TYR A 1 82 ? -12.343 -5.447 -7.061 1.00 67.00 82 TYR A CA 1
ATOM 663 C C . TYR A 1 82 ? -13.269 -4.571 -7.912 1.00 67.00 82 TYR A C 1
ATOM 665 O O . TYR A 1 82 ? -12.958 -3.383 -8.047 1.00 67.00 82 TYR A O 1
ATOM 673 N N . PRO A 1 83 ? -14.426 -5.059 -8.406 1.00 67.62 83 PRO A N 1
ATOM 674 C CA . PRO A 1 83 ? -15.437 -4.178 -8.956 1.00 67.62 83 PRO A CA 1
ATOM 675 C C . PRO A 1 83 ? -16.183 -3.506 -7.795 1.00 67.62 83 PRO A C 1
ATOM 677 O O . PRO A 1 83 ? -17.280 -3.915 -7.435 1.00 67.62 83 PRO A O 1
ATOM 680 N N . ARG A 1 84 ? -15.657 -2.400 -7.244 1.00 54.41 84 ARG A N 1
ATOM 681 C CA . ARG A 1 84 ? -16.623 -1.350 -6.877 1.00 54.41 84 ARG A CA 1
ATOM 682 C C . ARG A 1 84 ? -17.136 -0.848 -8.205 1.00 54.41 84 ARG A C 1
ATOM 684 O O . ARG A 1 84 ? -16.485 -0.044 -8.863 1.00 54.41 84 ARG A O 1
ATOM 691 N N . ASP A 1 85 ? -18.255 -1.413 -8.618 1.00 47.91 85 ASP A N 1
ATOM 692 C CA . ASP A 1 85 ? -19.430 -0.610 -8.874 1.00 47.91 85 ASP A CA 1
ATOM 693 C C . ASP A 1 85 ? -19.138 0.901 -8.743 1.00 47.91 85 ASP A C 1
ATOM 695 O O . ASP A 1 85 ? -19.111 1.480 -7.656 1.00 47.91 85 ASP A O 1
ATOM 699 N N . SER A 1 86 ? -18.866 1.532 -9.883 1.00 45.72 86 SER A N 1
ATOM 700 C CA . SER A 1 86 ? -19.010 2.974 -10.061 1.00 45.72 86 SER A CA 1
ATOM 701 C C . SER A 1 86 ? -20.492 3.389 -10.029 1.00 45.72 86 SER A C 1
ATOM 703 O O . SER A 1 86 ? -20.833 4.401 -10.629 1.00 45.72 86 SER A O 1
ATOM 705 N N . SER A 1 87 ? -21.384 2.655 -9.349 1.00 44.16 87 SER A N 1
ATOM 706 C CA . SER A 1 87 ? -22.806 3.005 -9.220 1.00 44.16 87 SER A CA 1
ATOM 707 C C . SER A 1 87 ? -23.133 3.662 -7.874 1.00 44.16 87 SER A C 1
ATOM 709 O O . SER A 1 87 ? -24.299 3.886 -7.568 1.00 44.16 87 SER A O 1
ATOM 711 N N . ALA A 1 88 ? -22.119 4.086 -7.110 1.00 41.94 88 ALA A N 1
ATOM 712 C CA . ALA A 1 88 ? -22.275 5.018 -5.988 1.00 41.94 88 ALA A CA 1
ATOM 713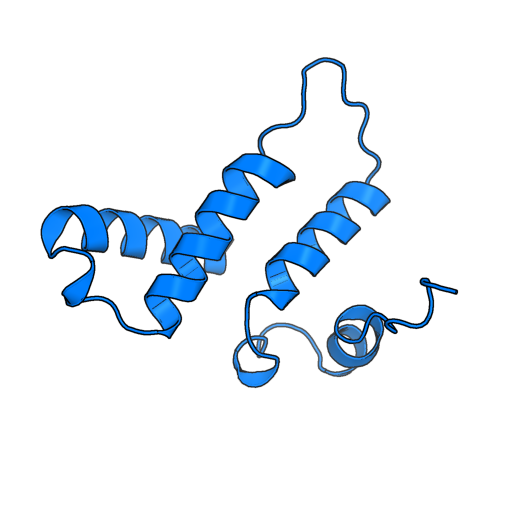 C C . ALA A 1 88 ? -21.904 6.472 -6.355 1.00 41.94 88 ALA A C 1
ATOM 715 O O . ALA A 1 88 ? -21.365 7.201 -5.526 1.00 41.94 88 ALA A O 1
ATOM 716 N N . ASN A 1 89 ? -22.161 6.891 -7.599 1.00 38.66 89 ASN A N 1
ATOM 717 C CA . ASN A 1 89 ? -22.154 8.308 -7.971 1.00 38.66 89 ASN A CA 1
ATOM 718 C C . ASN A 1 89 ? -23.316 8.605 -8.941 1.00 38.66 89 ASN A C 1
ATOM 720 O O . ASN A 1 89 ? -23.125 8.708 -10.154 1.00 38.66 89 ASN A O 1
ATOM 724 N N . HIS A 1 90 ? -24.527 8.689 -8.384 1.00 35.53 90 HIS A N 1
ATOM 725 C CA . HIS A 1 90 ? -25.662 9.429 -8.942 1.00 35.53 90 HIS A CA 1
ATOM 726 C C . HIS A 1 90 ? -26.192 10.368 -7.860 1.00 35.53 90 HIS A C 1
ATOM 728 O O . HIS A 1 90 ? -26.230 9.922 -6.690 1.00 35.53 90 HIS A O 1
#

Organism: NCBI:txid247094

pLDDT: mean 75.45, std 10.83, range [35.53, 86.44]

Secondary structure (DSSP, 8-state):
-HHHHHHHHHHHHHHHH-GGG--HHHHHHHHHHHHIIIIII---TT----HHHHHHHHHHHHTTS-TTT-TTS-HHHHHHHS---TTS--

Foldseek 3Di:
DVLLVLLVVLVVVCVVVNPVPDDPVSVLSVVLNVLCCVPQVPDDPPRPDDPVNNVLSVLVSVLSDDPVVVPVDPVVVCVVRNDPDPVVPD

Solvent-accessible surface area (backbone atoms only — not comparable to full-atom values): 5496 Å² total; per-residue (Å²): 109,70,66,54,55,50,13,52,52,46,47,52,46,36,76,74,69,36,79,87,74,56,50,77,68,48,52,48,31,40,52,40,38,54,49,39,51,58,66,66,64,55,60,54,100,82,55,85,74,48,73,65,56,54,49,51,52,52,50,59,49,54,63,72,49,58,79,85,74,48,74,89,50,58,65,71,60,42,65,64,62,65,61,66,66,82,78,85,74,127

Mean predicted aligned error: 8.67 Å

Nearest PDB structures (foldseek):
  9b8p-assembly1_E  TM=9.736E-01  e=3.969E-10  Rattus norvegicus
  7uzi-assembly1_F  TM=9.664E-01  e=1.159E-09  Rattus norvegicus
  6wm2-assembly1_F  TM=9.635E-01  e=1.035E-09  Homo sapiens
  6xbw-assembly1_D  TM=9.704E-01  e=9.249E-10  Bos taurus
  3b2q-assembly1_A  TM=9.507E-01  e=1.019E-05  Methanosarcina mazei

Sequence (90 aa):
YACYAIGKDVQAMKAVVGEEALTSDDLLYLEFLQKFEKSFIAQGPYDNRTVYETLDIGWQLLRIFPKEMLKRIPQSTLAEFYPRDSSANH